Protein AF-K1ZF47-F1 (afdb_monomer)

Radius of gyration: 9.79 Å; Cα contacts (8 Å, |Δi|>4): 31; chains: 1; bounding box: 21×20×25 Å

Nearest PDB structures (foldseek):
  4gri-assembly1_A  TM=8.283E-01  e=8.197E-01  Borreliella burgdorferi B31
  6b1z-assembly1_A  TM=8.725E-01  e=1.997E+00  Elizabethkingia anophelis

Mean predicted aligned error: 2.96 Å

Structure (mmCIF, N/CA/C/O backbone):
data_AF-K1ZF47-F1
#
_entry.id   AF-K1ZF47-F1
#
loop_
_atom_site.group_PDB
_atom_site.id
_atom_site.type_symbol
_atom_site.label_atom_id
_atom_site.label_alt_id
_atom_site.label_comp_id
_atom_site.label_asym_id
_atom_site.label_entity_id
_atom_site.label_seq_id
_atom_site.pdbx_PDB_ins_code
_atom_site.Cartn_x
_atom_site.Cartn_y
_atom_site.Cartn_z
_atom_site.occupancy
_atom_site.B_iso_or_equiv
_atom_site.auth_seq_id
_atom_site.auth_comp_id
_atom_site.auth_asym_id
_atom_site.auth_atom_id
_atom_site.pdbx_PDB_model_num
ATOM 1 N N . PHE A 1 1 ? 13.456 1.361 9.620 1.00 59.84 1 PHE A N 1
ATOM 2 C CA . PHE A 1 1 ? 12.887 0.941 8.319 1.00 59.84 1 PHE A CA 1
ATOM 3 C C . PHE A 1 1 ? 12.209 -0.424 8.354 1.00 59.84 1 PHE A C 1
ATOM 5 O O .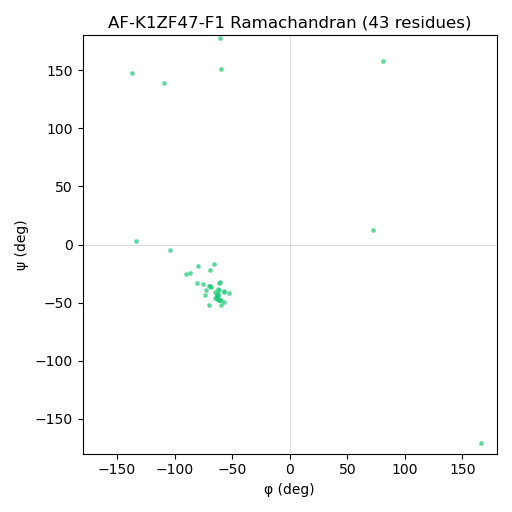 PHE A 1 1 ? 11.060 -0.493 7.940 1.00 59.84 1 PHE A O 1
ATOM 12 N N . VAL A 1 2 ? 12.847 -1.486 8.870 1.00 72.31 2 VAL A N 1
ATOM 13 C CA . VAL A 1 2 ? 12.267 -2.852 8.876 1.00 72.31 2 VAL A CA 1
ATOM 14 C C . VAL A 1 2 ? 10.859 -2.907 9.488 1.00 72.31 2 VAL A C 1
ATOM 16 O O . VAL A 1 2 ? 9.973 -3.521 8.905 1.00 72.31 2 VAL A O 1
ATOM 19 N N . GLN A 1 3 ? 10.626 -2.195 10.595 1.00 85.00 3 GLN A N 1
ATOM 20 C CA . GLN A 1 3 ? 9.330 -2.203 11.290 1.00 85.00 3 GLN A CA 1
ATOM 21 C C . GLN A 1 3 ? 8.190 -1.515 10.518 1.00 85.00 3 GLN A C 1
ATOM 23 O O . GLN A 1 3 ? 7.032 -1.834 10.744 1.00 85.00 3 GLN A O 1
ATOM 28 N N . LEU A 1 4 ? 8.504 -0.618 9.575 1.00 86.81 4 LEU A N 1
ATOM 29 C CA . LEU A 1 4 ? 7.500 0.050 8.736 1.00 86.81 4 LEU A CA 1
ATOM 30 C C . LEU A 1 4 ? 7.214 -0.717 7.443 1.00 86.81 4 LEU A C 1
ATOM 32 O O . LEU A 1 4 ? 6.129 -0.605 6.885 1.00 86.81 4 LEU A O 1
ATOM 36 N N . ALA A 1 5 ? 8.161 -1.522 6.958 1.00 88.94 5 ALA A N 1
ATOM 37 C CA . ALA A 1 5 ? 8.020 -2.187 5.666 1.00 88.94 5 ALA A CA 1
ATOM 38 C C . ALA A 1 5 ? 6.829 -3.158 5.628 1.00 88.94 5 ALA A C 1
ATOM 40 O O . ALA A 1 5 ? 6.134 -3.246 4.620 1.00 88.94 5 ALA A O 1
ATOM 41 N N . GLN A 1 6 ? 6.578 -3.879 6.721 1.00 90.69 6 GLN A N 1
ATOM 42 C CA . GLN A 1 6 ? 5.491 -4.853 6.797 1.00 90.69 6 GLN A CA 1
ATOM 43 C C . GLN A 1 6 ? 4.090 -4.212 6.813 1.00 90.69 6 GLN A C 1
ATOM 45 O O . GLN A 1 6 ? 3.295 -4.587 5.950 1.00 90.69 6 GLN A O 1
ATOM 50 N N . PRO A 1 7 ? 3.771 -3.230 7.686 1.00 92.19 7 PRO A N 1
ATOM 51 C CA . PRO A 1 7 ? 2.474 -2.551 7.626 1.00 92.19 7 PRO A CA 1
ATOM 52 C C . PRO A 1 7 ? 2.267 -1.829 6.291 1.00 92.19 7 PRO A C 1
ATOM 54 O O . PRO A 1 7 ? 1.164 -1.835 5.753 1.00 92.19 7 PRO A O 1
ATOM 57 N N . MET A 1 8 ? 3.337 -1.304 5.686 1.00 93.31 8 MET A N 1
ATOM 58 C CA . MET A 1 8 ? 3.271 -0.730 4.346 1.00 93.31 8 MET A CA 1
ATOM 59 C C . MET A 1 8 ? 2.896 -1.743 3.262 1.00 93.31 8 MET A C 1
ATOM 61 O O . MET A 1 8 ? 2.072 -1.425 2.413 1.00 93.31 8 MET A O 1
ATOM 65 N N . ARG A 1 9 ? 3.441 -2.966 3.281 1.00 93.50 9 ARG A N 1
ATOM 66 C CA . ARG A 1 9 ? 3.009 -4.018 2.342 1.00 93.50 9 ARG A CA 1
ATOM 67 C C . ARG A 1 9 ? 1.538 -4.369 2.537 1.00 93.50 9 ARG A C 1
ATOM 69 O O . ARG A 1 9 ? 0.799 -4.468 1.563 1.00 93.50 9 ARG A O 1
ATOM 76 N N . ILE A 1 10 ? 1.095 -4.483 3.785 1.00 94.31 10 ILE A N 1
ATOM 77 C CA . ILE A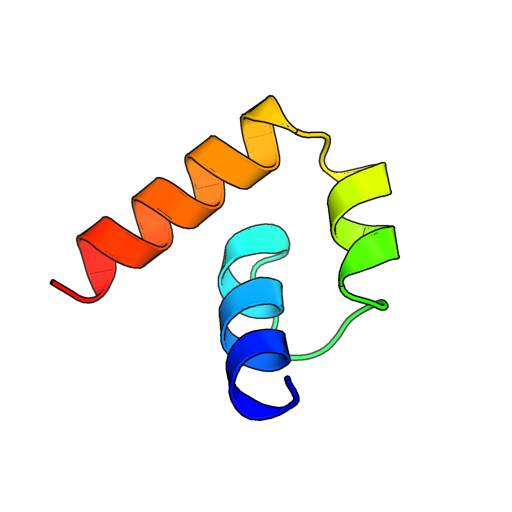 1 10 ? -0.306 -4.791 4.083 1.00 94.31 10 ILE A CA 1
ATOM 78 C C . ILE A 1 10 ? -1.218 -3.687 3.534 1.00 94.31 10 ILE A C 1
ATOM 80 O O . ILE A 1 10 ? -2.163 -3.995 2.815 1.00 94.31 10 ILE A O 1
ATOM 84 N N . ALA A 1 11 ? -0.898 -2.414 3.776 1.00 95.44 11 ALA A N 1
ATOM 85 C CA . ALA A 1 11 ? -1.678 -1.299 3.242 1.00 95.44 11 ALA A CA 1
ATOM 86 C C . ALA A 1 11 ? -1.664 -1.242 1.710 1.00 95.44 11 ALA A C 1
ATOM 88 O O . ALA A 1 11 ? -2.702 -1.047 1.081 1.00 95.44 11 ALA A O 1
ATOM 89 N N . LEU A 1 12 ? -0.489 -1.400 1.098 1.00 95.75 12 LEU A N 1
ATOM 90 C CA . LEU A 1 12 ? -0.319 -1.172 -0.333 1.00 95.75 12 LEU A CA 1
ATOM 91 C C . LEU A 1 12 ? -0.771 -2.350 -1.190 1.00 95.75 12 LEU A C 1
ATOM 93 O O . LEU A 1 12 ? -1.253 -2.109 -2.290 1.00 95.75 12 LEU A O 1
ATOM 97 N N . ILE A 1 13 ? -0.632 -3.597 -0.738 1.00 94.56 13 ILE A N 1
ATOM 98 C CA . ILE A 1 13 ? -0.918 -4.789 -1.557 1.00 94.56 13 ILE A CA 1
ATOM 99 C C . ILE A 1 13 ? -1.759 -5.857 -0.840 1.00 94.56 13 ILE A C 1
ATOM 101 O O . ILE A 1 13 ? -2.001 -6.914 -1.415 1.00 94.56 13 ILE A O 1
ATOM 105 N N . GLY A 1 14 ? -2.203 -5.619 0.398 1.00 93.94 14 GLY A N 1
ATOM 106 C CA . GLY A 1 14 ? -3.051 -6.558 1.146 1.00 93.94 14 GLY A CA 1
ATOM 107 C C . GLY A 1 14 ? -2.330 -7.812 1.650 1.00 93.94 14 GLY A C 1
ATOM 108 O O . GLY A 1 14 ? -2.977 -8.767 2.067 1.00 93.94 14 GLY A O 1
ATOM 109 N N . SER A 1 15 ? -0.995 -7.833 1.612 1.00 93.44 15 SER A N 1
ATOM 110 C CA . SER A 1 15 ? -0.171 -8.986 1.988 1.00 93.44 15 SER A CA 1
ATOM 111 C C . SER A 1 15 ? 1.022 -8.546 2.832 1.00 93.44 15 SER A C 1
ATOM 113 O O . SER A 1 15 ? 1.572 -7.468 2.632 1.00 93.44 15 SER A O 1
ATOM 115 N N . SER A 1 16 ? 1.460 -9.389 3.770 1.00 92.00 16 SER A N 1
ATOM 116 C CA . SER A 1 16 ? 2.685 -9.162 4.551 1.00 92.00 16 SER A CA 1
ATOM 117 C C . SER A 1 16 ? 3.961 -9.533 3.780 1.00 92.00 16 SER A C 1
ATOM 119 O O . SER A 1 16 ? 5.050 -9.060 4.122 1.00 92.00 16 SER A O 1
ATOM 121 N N . ALA A 1 17 ? 3.820 -10.338 2.723 1.00 90.88 17 ALA A N 1
ATOM 122 C CA . ALA A 1 17 ? 4.874 -10.735 1.800 1.00 90.88 17 ALA A CA 1
ATOM 123 C C . ALA A 1 17 ? 4.674 -10.067 0.436 1.00 90.88 17 ALA A C 1
ATOM 125 O O . ALA A 1 17 ? 3.554 -9.982 -0.070 1.00 90.88 17 ALA A O 1
ATOM 126 N N . GLY A 1 18 ? 5.763 -9.604 -0.171 1.00 85.62 18 GLY A N 1
ATOM 127 C CA . GLY A 1 18 ? 5.707 -8.944 -1.466 1.00 85.62 18 GLY A CA 1
ATOM 128 C C . GLY A 1 18 ? 6.996 -8.208 -1.823 1.00 85.62 18 GLY A C 1
ATOM 129 O O . GLY A 1 18 ? 7.992 -8.345 -1.101 1.00 85.62 18 GLY A O 1
ATOM 130 N N . PRO A 1 19 ? 6.961 -7.424 -2.914 1.00 87.62 19 PRO A N 1
ATOM 131 C CA . PRO A 1 19 ? 8.109 -6.698 -3.453 1.00 87.62 19 PRO A CA 1
ATOM 132 C C . PRO A 1 19 ? 8.722 -5.683 -2.471 1.00 87.62 19 PRO A C 1
ATOM 134 O O . PRO A 1 19 ? 8.248 -5.471 -1.342 1.00 87.62 19 PRO A O 1
ATOM 137 N N . GLY A 1 20 ? 9.800 -5.029 -2.902 1.00 90.00 20 GLY A N 1
ATOM 138 C CA . GLY A 1 20 ? 10.377 -3.896 -2.187 1.00 90.00 20 GLY A CA 1
ATOM 139 C C . GLY A 1 20 ? 9.373 -2.745 -2.045 1.00 90.00 20 GLY A C 1
ATOM 140 O O . GLY A 1 20 ? 8.504 -2.545 -2.890 1.00 90.00 20 GLY A O 1
ATOM 141 N N . VAL A 1 21 ? 9.496 -1.947 -0.977 1.00 87.44 21 VAL A N 1
ATOM 142 C CA . VAL A 1 21 ? 8.558 -0.836 -0.709 1.00 87.44 21 VAL A CA 1
ATOM 143 C C . VAL A 1 21 ? 8.491 0.160 -1.871 1.00 87.44 21 VAL A C 1
ATOM 145 O O . VAL A 1 21 ? 7.403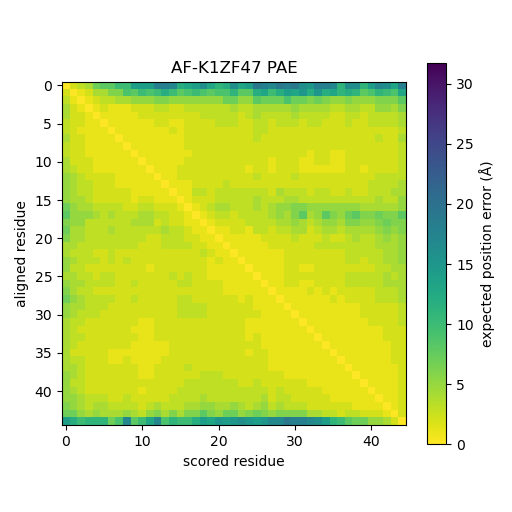 0.575 -2.259 1.00 87.44 21 VAL A O 1
ATOM 148 N N . PHE A 1 22 ? 9.633 0.478 -2.481 1.00 89.50 22 PHE A N 1
ATOM 149 C CA . PHE A 1 22 ? 9.694 1.383 -3.631 1.00 89.50 22 PHE A CA 1
ATOM 150 C C . PHE A 1 22 ? 9.067 0.799 -4.902 1.00 89.50 22 PHE A C 1
ATOM 152 O O . PHE A 1 22 ? 8.416 1.529 -5.641 1.00 89.50 22 PHE A O 1
ATOM 159 N N . GLU A 1 23 ? 9.200 -0.508 -5.135 1.00 92.69 23 GLU A N 1
ATOM 160 C CA . GLU A 1 23 ? 8.563 -1.183 -6.274 1.00 92.69 23 GLU A CA 1
ATOM 161 C C . GLU A 1 23 ? 7.040 -1.146 -6.139 1.00 92.69 23 GLU A C 1
ATOM 163 O O . GLU A 1 23 ? 6.338 -0.858 -7.104 1.00 92.69 23 GLU A O 1
ATOM 168 N N . MET A 1 24 ? 6.520 -1.354 -4.926 1.00 92.12 24 MET A N 1
ATOM 169 C CA . MET A 1 24 ? 5.085 -1.229 -4.672 1.00 92.12 24 MET A CA 1
ATOM 170 C C . MET A 1 24 ? 4.584 0.191 -4.938 1.00 92.12 24 MET A C 1
ATOM 172 O O . MET A 1 24 ? 3.562 0.349 -5.594 1.00 92.12 24 MET A O 1
ATOM 176 N N . PHE A 1 25 ? 5.300 1.224 -4.482 1.00 92.88 25 PHE A N 1
ATOM 177 C CA . PHE A 1 25 ? 4.938 2.613 -4.783 1.00 92.88 25 PHE A CA 1
ATOM 178 C C . PHE A 1 25 ? 4.960 2.914 -6.281 1.00 92.88 25 PHE A C 1
ATOM 180 O O . PHE A 1 25 ? 4.078 3.616 -6.772 1.00 92.88 25 PHE A O 1
ATOM 187 N N . PHE A 1 26 ? 5.941 2.373 -7.003 1.00 94.88 26 PHE A N 1
ATOM 188 C CA . PHE A 1 26 ? 6.038 2.522 -8.451 1.00 94.88 26 PHE A CA 1
ATOM 189 C C . PHE A 1 26 ? 4.847 1.876 -9.173 1.00 94.88 26 PHE A C 1
ATOM 191 O O . PHE A 1 26 ? 4.280 2.486 -10.073 1.00 94.88 26 PHE A O 1
ATOM 198 N N . VAL A 1 27 ? 4.435 0.675 -8.753 1.00 94.75 27 VAL A N 1
ATOM 199 C CA . VAL A 1 27 ? 3.306 -0.057 -9.354 1.00 94.75 27 VAL A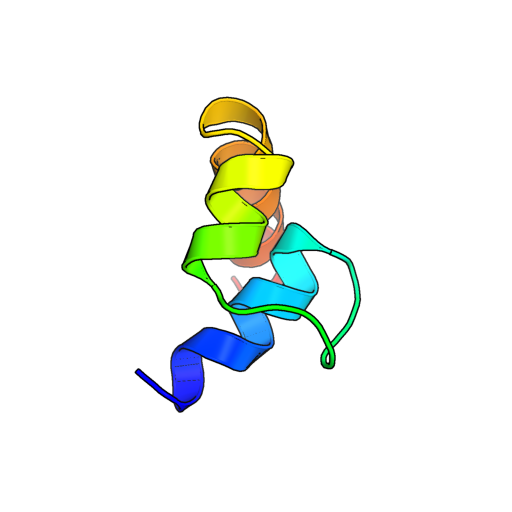 CA 1
ATOM 200 C C . VAL A 1 27 ? 1.952 0.550 -8.979 1.00 94.75 27 VAL A C 1
ATOM 202 O O . VAL A 1 27 ? 1.080 0.675 -9.833 1.00 94.75 27 VAL A O 1
ATOM 205 N N . VAL A 1 28 ? 1.755 0.910 -7.709 1.00 95.81 28 VAL A N 1
ATOM 206 C CA . VAL A 1 28 ? 0.481 1.444 -7.199 1.00 95.81 28 VAL A CA 1
ATOM 207 C C . VAL A 1 28 ? 0.267 2.896 -7.641 1.00 95.81 28 VAL A C 1
ATOM 209 O O . VAL A 1 28 ? -0.862 3.300 -7.908 1.00 95.81 28 VAL A O 1
ATOM 212 N N . GLY A 1 29 ? 1.342 3.680 -7.743 1.00 96.56 29 GLY A N 1
ATOM 213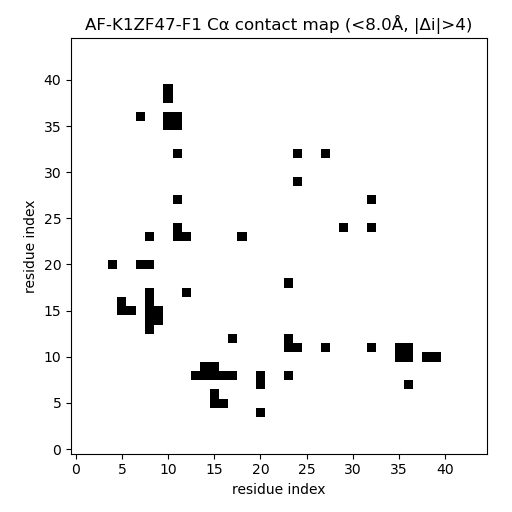 C CA . GLY A 1 29 ? 1.285 5.113 -8.009 1.00 96.56 29 GLY A CA 1
ATOM 214 C C . GLY A 1 29 ? 0.989 5.944 -6.755 1.00 96.56 29 GLY A C 1
ATOM 215 O O . GL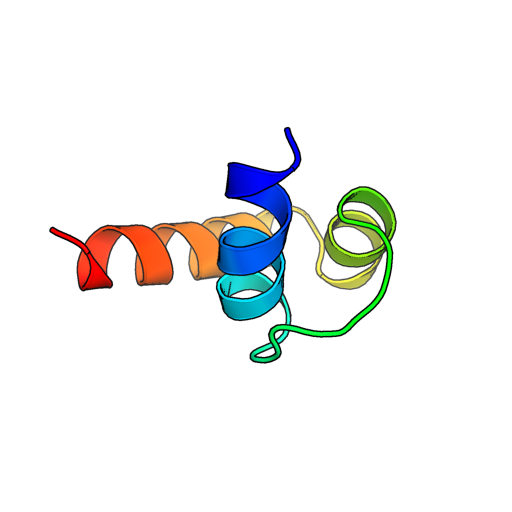Y A 1 29 ? 0.440 5.460 -5.766 1.00 96.56 29 GLY A O 1
ATOM 216 N N . LEU A 1 30 ? 1.366 7.227 -6.793 1.00 95.50 30 LEU A N 1
ATOM 217 C CA . LEU A 1 30 ? 1.348 8.115 -5.623 1.00 95.50 30 LEU A CA 1
ATOM 218 C C . LEU A 1 30 ? -0.049 8.279 -5.002 1.00 95.50 30 LEU A C 1
ATOM 220 O O . LEU A 1 30 ? -0.205 8.092 -3.800 1.00 95.50 30 LEU A O 1
ATOM 224 N N . HIS A 1 31 ? -1.055 8.626 -5.808 1.00 98.00 31 HIS A N 1
ATOM 225 C CA . HIS A 1 31 ? -2.398 8.937 -5.305 1.00 98.00 31 HIS A CA 1
ATOM 226 C C . HIS A 1 31 ? -3.075 7.726 -4.657 1.00 98.00 31 HIS A C 1
ATOM 228 O O . HIS A 1 31 ? -3.600 7.831 -3.551 1.00 98.00 31 HIS A O 1
ATOM 234 N N . GLU A 1 32 ? -3.018 6.567 -5.312 1.00 97.88 32 GLU A N 1
ATOM 235 C CA . GLU A 1 32 ? -3.606 5.340 -4.774 1.00 97.88 32 GLU A CA 1
ATOM 236 C C . GLU A 1 32 ? -2.836 4.848 -3.541 1.00 97.88 32 GLU A C 1
ATOM 238 O O . GLU A 1 32 ? -3.444 4.384 -2.576 1.00 97.88 32 GLU A O 1
ATOM 243 N N . ALA A 1 33 ? -1.507 4.993 -3.524 1.00 96.69 33 ALA A N 1
ATOM 244 C CA . ALA A 1 33 ? -0.707 4.638 -2.360 1.00 96.69 33 ALA A CA 1
ATOM 245 C C . ALA A 1 33 ? -1.069 5.500 -1.143 1.00 96.69 33 ALA A C 1
ATOM 247 O O . ALA A 1 33 ? -1.249 4.959 -0.054 1.00 96.69 33 ALA A O 1
ATOM 248 N N . LEU A 1 34 ? -1.237 6.815 -1.323 1.00 97.44 34 LEU A N 1
ATOM 249 C CA . LEU A 1 34 ? -1.688 7.713 -0.257 1.00 97.44 34 LEU A CA 1
ATOM 250 C C . LEU A 1 34 ? -3.087 7.335 0.243 1.00 97.44 34 LEU A C 1
ATOM 252 O O . LEU A 1 34 ? -3.256 7.144 1.443 1.00 97.44 34 LEU A O 1
A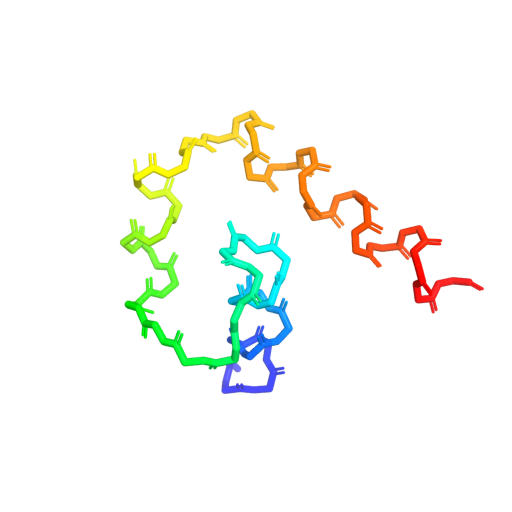TOM 256 N N . ALA A 1 35 ? -4.047 7.106 -0.657 1.00 98.19 35 ALA A N 1
ATO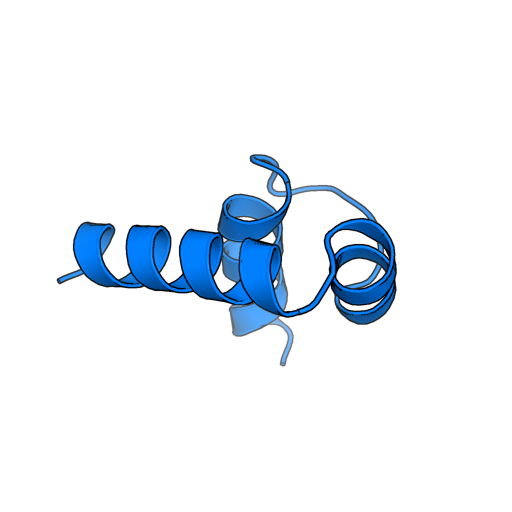M 257 C CA . ALA A 1 35 ? -5.405 6.703 -0.282 1.00 98.19 35 ALA A CA 1
ATOM 258 C C . ALA A 1 35 ? -5.450 5.367 0.490 1.00 98.19 35 ALA A C 1
ATOM 260 O O . ALA A 1 35 ? -6.313 5.157 1.345 1.00 98.19 35 ALA A O 1
ATOM 261 N N . ARG A 1 36 ? -4.538 4.429 0.195 1.00 97.50 36 ARG A N 1
ATOM 262 C CA . ARG A 1 36 ? -4.387 3.171 0.952 1.00 97.50 36 ARG A CA 1
ATOM 263 C C . ARG A 1 36 ? -3.748 3.386 2.321 1.00 97.50 36 ARG A C 1
ATOM 265 O O . ARG A 1 36 ? -4.150 2.739 3.285 1.00 97.50 36 ARG A O 1
ATOM 272 N N . LEU A 1 37 ? -2.758 4.272 2.412 1.00 96.06 37 LEU A N 1
ATOM 273 C CA . LEU A 1 37 ? -2.092 4.599 3.673 1.00 96.06 37 LEU A CA 1
ATOM 274 C C . LEU A 1 37 ? -3.008 5.380 4.621 1.00 96.06 37 LEU A C 1
ATOM 276 O O . LEU A 1 37 ? -2.970 5.123 5.820 1.00 96.06 37 LEU A O 1
ATOM 280 N N . GLU A 1 38 ? -3.862 6.263 4.101 1.00 97.31 38 GLU A N 1
ATOM 281 C CA . GLU A 1 38 ? -4.916 6.927 4.879 1.00 97.31 38 GLU A CA 1
ATOM 282 C C . GLU A 1 38 ? -5.875 5.899 5.481 1.00 97.31 38 GLU A C 1
ATOM 284 O O . GLU A 1 38 ? -6.067 5.887 6.690 1.00 97.31 38 GLU A O 1
ATOM 289 N N . ARG A 1 39 ? -6.352 4.936 4.681 1.00 96.50 39 ARG A N 1
ATOM 290 C CA . ARG A 1 39 ? -7.175 3.824 5.189 1.00 96.50 39 ARG A CA 1
ATOM 291 C C . ARG A 1 39 ? -6.481 3.013 6.285 1.00 96.50 39 ARG A C 1
ATOM 293 O O . ARG A 1 39 ? -7.133 2.609 7.243 1.00 96.50 39 ARG A O 1
ATOM 300 N N . LEU A 1 40 ? -5.176 2.758 6.153 1.00 94.81 40 LEU A N 1
ATOM 301 C CA . LEU A 1 40 ? -4.412 2.085 7.206 1.00 94.81 40 LEU A CA 1
ATOM 302 C C . LEU A 1 40 ? -4.377 2.932 8.483 1.00 94.81 40 LEU A C 1
ATOM 304 O O . LEU A 1 40 ? -4.618 2.379 9.551 1.00 94.81 40 LEU A O 1
ATOM 308 N N . ARG A 1 41 ? -4.083 4.236 8.377 1.00 94.56 41 ARG A N 1
ATOM 309 C CA . ARG A 1 41 ? -4.054 5.160 9.520 1.00 94.56 41 ARG A CA 1
ATOM 310 C C . ARG A 1 41 ? -5.398 5.169 10.245 1.00 94.56 41 ARG A C 1
ATOM 312 O O . ARG A 1 41 ? -5.423 4.939 11.444 1.00 94.56 41 ARG A O 1
ATOM 319 N N . ASP A 1 42 ? -6.490 5.319 9.506 1.00 96.25 42 ASP A N 1
ATOM 320 C CA . ASP A 1 42 ? -7.842 5.374 10.068 1.00 96.25 42 ASP A CA 1
ATOM 321 C C . ASP A 1 42 ? -8.271 4.038 10.723 1.00 96.25 42 ASP A C 1
ATOM 323 O O . ASP A 1 42 ? -9.230 4.002 11.483 1.00 96.25 42 ASP A O 1
ATOM 327 N N . THR A 1 43 ? -7.583 2.924 10.431 1.00 92.44 43 THR A N 1
ATOM 328 C CA . THR A 1 43 ? -7.839 1.606 11.051 1.00 92.44 43 THR A CA 1
ATOM 329 C C . THR A 1 43 ? -7.079 1.410 12.370 1.00 92.44 43 THR A C 1
ATOM 331 O O . THR A 1 43 ? -7.456 0.555 13.170 1.00 92.44 43 THR A O 1
ATOM 334 N N . ILE A 1 44 ? -5.968 2.126 12.569 1.00 90.62 44 ILE A N 1
ATOM 335 C CA . ILE A 1 44 ? -5.082 1.964 13.737 1.00 90.62 44 ILE A CA 1
ATOM 336 C C . ILE A 1 44 ? -5.228 3.085 14.7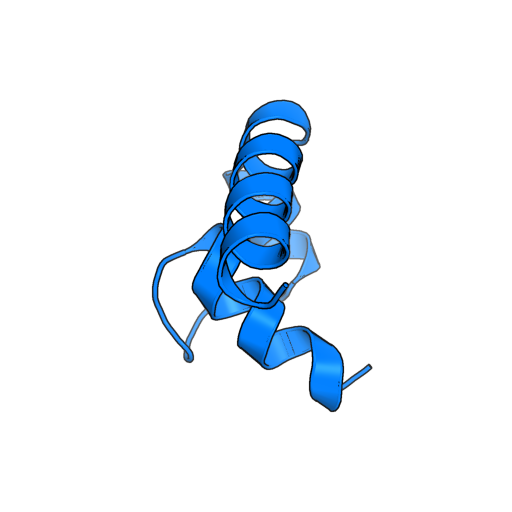78 1.00 90.62 44 ILE A C 1
ATOM 338 O O . ILE A 1 44 ? -4.586 3.000 15.826 1.00 90.62 44 ILE A O 1
ATOM 342 N N . GLU A 1 45 ? -6.034 4.109 14.485 1.00 75.75 45 GLU A N 1
ATOM 343 C CA . GLU A 1 45 ? -6.516 5.140 15.421 1.00 75.75 45 GLU A CA 1
ATOM 344 C C . GLU A 1 45 ? -7.816 4.696 16.112 1.00 75.75 45 GLU A C 1
ATOM 346 O O . GLU A 1 45 ? -7.942 4.965 17.329 1.00 75.75 45 GLU A O 1
#

Solvent-accessible surface area (backbone atoms only — not comparable to full-atom values): 2710 Å² total; per-residue (Å²): 109,78,84,55,52,41,61,47,31,33,41,70,72,72,31,76,71,78,78,56,73,67,57,49,47,67,73,57,32,71,69,57,42,49,58,29,47,50,54,46,51,71,70,76,109

Secondary structure (DSSP, 8-state):
-HHHHHHHHHHHHS-SS-S-HHHHHHHH-HHHHHHHHHHHHHHH-

pLDDT: mean 91.74, std 7.09, range [59.84, 98.19]

Sequence (45 aa):
FVQLAQPMRIALIGSSAGPGVFEMFFVVGLHEALARLERLRDTIE

Foldseek 3Di:
DVVVQQLLCCLQPVDSDDDGSVVSCVVCDDPSSVVSVVVSVVVVD